Protein AF-A0AAW8PZJ4-F1 (afdb_monomer_lite)

Radius of gyration: 13.79 Å; chains: 1; bounding box: 23×47×30 Å

pLDDT: mean 85.47, std 14.69, range [34.41, 96.88]

Organism: Vibrio parahaemolyticus (NCBI:txid670)

Sequence (103 aa):
MTTKADSEKSFEDEWELVLHICDTNNSGTQEDVIKLISETDFTGKKTAIDVAINAIELTPENIKANSDILKKFVDQADFRAMELGFKEKFRFGVLIEVLGIKV

Secondary structure (DSSP, 8-state):
-----------SSHHHHHHHHHHHHHHS-HHHHHHHHHH---TT-HHHHHHHH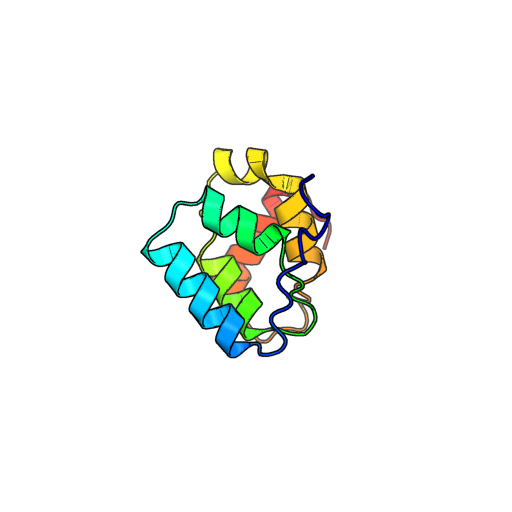HHS---HHHHHHTHHHHHHHHHH--TTTS---HHHHHHHHHHHHHHT---

Foldseek 3Di:
DDDDDPDLPEPPDLVVLLVVLVCCLVPHDLVSLLVSLQSYQCAVSQNSLQSSLVSHDPDLVSCVVRLVSLVVSLVSCPVVPHPDDPVSVVSSVSSCVSSVPDD

Structure (mmCIF, N/CA/C/O backbone):
data_AF-A0AAW8PZJ4-F1
#
_entry.id   AF-A0AAW8PZJ4-F1
#
loop_
_atom_site.group_PDB
_atom_site.id
_atom_site.type_symbol
_atom_site.label_atom_id
_atom_site.label_alt_id
_atom_site.label_comp_id
_atom_site.label_asym_id
_atom_site.label_entity_id
_atom_site.label_seq_id
_atom_site.pdbx_PDB_ins_code
_atom_site.Cartn_x
_atom_site.Cartn_y
_atom_site.Cartn_z
_atom_site.occupancy
_atom_site.B_iso_or_equiv
_atom_site.auth_seq_id
_atom_site.auth_comp_id
_atom_site.auth_asym_id
_atom_site.auth_atom_id
_atom_site.pdbx_PDB_model_num
ATOM 1 N N . MET A 1 1 ? -12.839 33.179 -6.387 1.00 34.41 1 MET A N 1
ATOM 2 C CA . MET A 1 1 ? -13.344 32.099 -7.258 1.00 34.41 1 MET A CA 1
ATOM 3 C C . MET A 1 1 ? -12.240 31.065 -7.363 1.00 34.41 1 MET A C 1
ATOM 5 O O . MET A 1 1 ? -11.263 31.318 -8.048 1.00 34.41 1 MET A O 1
ATOM 9 N N . THR A 1 2 ? -12.323 29.979 -6.601 1.00 36.47 2 THR A N 1
ATOM 10 C CA . THR A 1 2 ? -11.367 28.866 -6.666 1.00 36.47 2 THR A CA 1
ATOM 11 C C . THR A 1 2 ? -11.792 27.951 -7.805 1.00 36.47 2 THR A C 1
ATOM 13 O O . THR A 1 2 ? -12.893 27.401 -7.799 1.00 36.47 2 THR A O 1
ATOM 16 N N . THR A 1 3 ? -10.963 27.870 -8.839 1.00 38.62 3 THR A N 1
ATOM 17 C CA . THR A 1 3 ? -11.191 26.991 -9.981 1.00 38.62 3 THR A CA 1
ATOM 18 C C . THR A 1 3 ? -10.940 25.546 -9.580 1.00 38.62 3 THR A C 1
ATOM 20 O O . THR A 1 3 ? -9.866 25.195 -9.106 1.00 38.62 3 THR A O 1
ATOM 23 N N . LYS A 1 4 ? -11.975 24.741 -9.809 1.00 47.53 4 LYS A N 1
ATOM 24 C CA . LYS A 1 4 ? -11.998 23.285 -9.929 1.00 47.53 4 LYS A CA 1
ATOM 25 C C . LYS A 1 4 ? -10.769 22.768 -10.697 1.00 47.53 4 LYS A C 1
ATOM 27 O O . LYS A 1 4 ? -10.675 23.008 -11.897 1.00 47.53 4 LYS A O 1
ATOM 32 N N . ALA A 1 5 ? -9.881 22.070 -10.000 1.00 44.53 5 ALA A N 1
ATOM 33 C CA . ALA A 1 5 ? -9.007 21.015 -10.509 1.00 44.53 5 ALA A CA 1
ATOM 34 C C . ALA A 1 5 ? -8.272 20.423 -9.298 1.00 44.53 5 ALA A C 1
ATOM 36 O O . ALA A 1 5 ? -7.094 20.694 -9.089 1.00 44.53 5 ALA A O 1
ATOM 37 N N . ASP A 1 6 ? -8.975 19.627 -8.490 1.00 44.34 6 ASP A N 1
ATOM 38 C CA . AS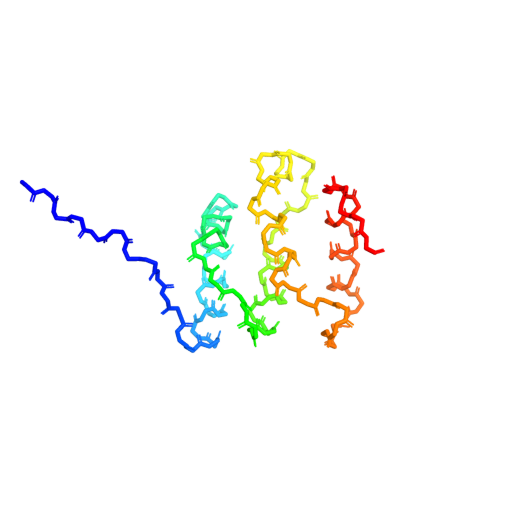P A 1 6 ? -8.293 18.573 -7.739 1.00 44.34 6 ASP A CA 1
ATOM 39 C C . ASP A 1 6 ? -7.873 17.553 -8.800 1.00 44.34 6 ASP A C 1
ATOM 41 O O . ASP A 1 6 ? -8.622 16.644 -9.153 1.00 44.34 6 ASP A O 1
ATOM 45 N N . SER A 1 7 ? -6.755 17.835 -9.471 1.00 44.94 7 SER A N 1
ATOM 46 C CA . SER A 1 7 ? -6.197 16.940 -10.471 1.00 44.94 7 SER A CA 1
ATOM 47 C C . SER A 1 7 ? -5.755 15.684 -9.741 1.00 44.94 7 SER A C 1
ATOM 49 O O . SER A 1 7 ? -4.856 15.766 -8.902 1.00 44.94 7 SER A O 1
ATOM 51 N N . GLU A 1 8 ? -6.361 14.544 -10.072 1.00 50.84 8 GLU A N 1
ATOM 52 C CA . GLU A 1 8 ? -5.735 13.237 -9.876 1.00 50.84 8 GLU A CA 1
ATOM 53 C C . GLU A 1 8 ? -4.273 13.377 -10.304 1.00 50.84 8 GLU A C 1
ATOM 55 O O . GLU A 1 8 ? -3.980 13.684 -11.466 1.00 50.84 8 GLU A O 1
ATOM 60 N N . LYS A 1 9 ? -3.348 13.279 -9.347 1.00 56.59 9 LYS A N 1
ATOM 61 C CA . LYS A 1 9 ? -1.924 13.362 -9.646 1.00 56.59 9 LYS A CA 1
ATOM 62 C C . LYS A 1 9 ? -1.555 12.059 -10.346 1.00 56.59 9 LYS A C 1
ATOM 64 O O . LYS A 1 9 ? -1.208 11.071 -9.712 1.00 56.59 9 LYS A O 1
ATOM 69 N N . SER A 1 10 ? -1.709 12.048 -11.666 1.00 63.66 10 SER A N 1
ATOM 70 C CA . SER A 1 10 ? -1.345 10.917 -12.510 1.00 63.66 10 SER A CA 1
ATOM 71 C C . SER A 1 10 ? 0.174 10.829 -12.581 1.00 63.66 10 SER A C 1
ATOM 73 O O . SER A 1 10 ? 0.821 11.632 -13.252 1.00 63.66 10 SER A O 1
ATOM 75 N N . PHE A 1 11 ? 0.745 9.854 -11.881 1.00 77.19 11 PHE A N 1
ATOM 76 C CA . PHE A 1 11 ? 2.134 9.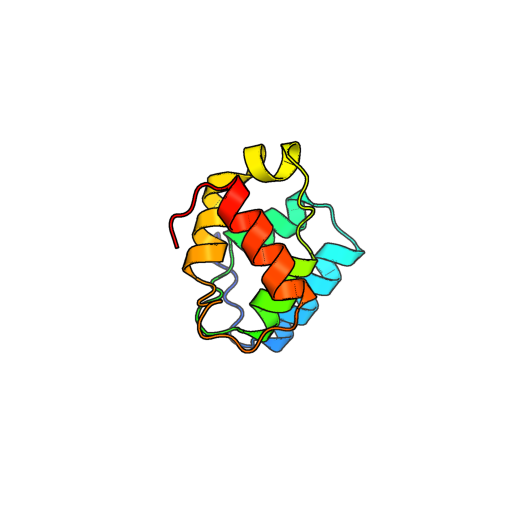460 -12.076 1.00 77.19 11 PHE A CA 1
ATOM 77 C C . PHE A 1 11 ? 2.210 8.571 -13.320 1.00 77.19 11 PHE A C 1
ATOM 79 O O . PHE A 1 11 ? 1.914 7.371 -13.269 1.00 77.19 11 PHE A O 1
ATOM 86 N N . GLU A 1 12 ? 2.546 9.174 -14.463 1.00 76.19 12 GLU A N 1
ATOM 87 C CA . GLU A 1 12 ? 2.741 8.427 -15.710 1.00 76.19 12 GLU A CA 1
ATOM 88 C C . GLU A 1 12 ? 3.927 7.459 -15.574 1.00 76.19 12 GLU A C 1
ATOM 90 O O . GLU A 1 12 ? 3.799 6.287 -15.936 1.00 76.19 12 GLU A O 1
ATOM 95 N N . ASP A 1 13 ? 5.020 7.903 -14.944 1.00 88.62 13 ASP A N 1
ATOM 96 C CA . ASP A 1 13 ? 6.173 7.068 -14.604 1.00 88.62 13 ASP A CA 1
ATOM 97 C C . ASP A 1 13 ? 5.975 6.351 -13.256 1.00 88.62 13 ASP A C 1
ATOM 99 O O . ASP A 1 13 ? 5.662 6.946 -12.222 1.00 88.62 13 ASP A O 1
ATOM 103 N N . GLU A 1 14 ? 6.178 5.037 -13.268 1.00 92.88 14 GLU A N 1
ATOM 104 C CA . GLU A 1 14 ? 6.144 4.196 -12.078 1.00 92.88 14 GLU A CA 1
ATOM 105 C C . GLU A 1 14 ? 7.247 4.552 -11.072 1.00 92.88 14 GLU A C 1
ATOM 107 O O . GLU A 1 14 ? 6.992 4.543 -9.867 1.00 92.88 14 GLU A O 1
ATOM 112 N N . TRP A 1 15 ? 8.456 4.891 -11.528 1.00 94.62 15 TRP A N 1
ATOM 113 C CA . TRP A 1 15 ? 9.562 5.196 -10.616 1.00 94.62 15 TRP A CA 1
ATOM 114 C C . TRP A 1 15 ? 9.358 6.524 -9.887 1.00 94.62 15 TRP A C 1
ATOM 116 O O . TRP A 1 15 ? 9.705 6.638 -8.711 1.00 94.62 15 TRP A O 1
ATOM 126 N N . GLU A 1 16 ? 8.739 7.511 -10.534 1.00 94.06 16 GLU A N 1
ATOM 127 C CA . GLU A 1 16 ? 8.356 8.758 -9.866 1.00 94.06 16 GLU A CA 1
ATOM 128 C C . GLU A 1 16 ? 7.344 8.503 -8.745 1.00 94.06 16 GLU A C 1
ATOM 130 O O . GLU A 1 16 ? 7.486 9.051 -7.649 1.00 94.06 16 GLU A O 1
ATOM 135 N N . LEU A 1 17 ? 6.364 7.622 -8.980 1.00 94.88 17 LEU A N 1
ATOM 136 C CA . LEU A 1 17 ? 5.417 7.209 -7.946 1.00 94.88 17 LEU A CA 1
ATOM 137 C C . LEU A 1 17 ? 6.121 6.488 -6.792 1.00 94.88 17 LEU A C 1
ATOM 139 O O . LEU A 1 17 ? 5.850 6.788 -5.632 1.00 94.88 17 LEU A O 1
ATOM 143 N N . VAL A 1 18 ? 7.045 5.570 -7.087 1.00 96.19 18 VAL A N 1
ATOM 144 C CA . VAL A 1 18 ? 7.818 4.862 -6.055 1.00 96.19 18 VAL A CA 1
ATOM 145 C C . VAL A 1 18 ? 8.587 5.841 -5.170 1.00 96.19 18 VAL A C 1
ATOM 147 O O . VAL A 1 18 ? 8.507 5.747 -3.945 1.00 96.19 18 VAL A O 1
ATOM 150 N N . LEU A 1 19 ? 9.314 6.788 -5.773 1.00 96.00 19 LEU A N 1
ATOM 151 C CA . LEU A 1 19 ? 10.050 7.809 -5.024 1.00 96.00 19 LEU A CA 1
ATOM 152 C C . LEU A 1 19 ? 9.104 8.634 -4.154 1.00 96.00 19 LEU A C 1
ATOM 154 O O . LEU A 1 19 ? 9.388 8.852 -2.980 1.00 96.00 19 LEU A O 1
ATOM 158 N N . HIS A 1 20 ? 7.946 9.012 -4.695 1.00 95.81 20 HIS A N 1
ATOM 159 C CA . HIS A 1 20 ? 6.968 9.780 -3.943 1.00 95.81 20 HIS A CA 1
ATOM 160 C C . HIS A 1 20 ? 6.399 9.007 -2.748 1.00 95.81 20 HIS A C 1
ATOM 162 O O . HIS A 1 20 ? 6.311 9.569 -1.661 1.00 95.81 20 HIS A O 1
ATOM 168 N N . ILE A 1 21 ? 6.084 7.716 -2.906 1.00 96.75 21 ILE A N 1
ATOM 169 C CA . ILE A 1 21 ? 5.635 6.866 -1.793 1.00 96.75 21 ILE A CA 1
ATOM 170 C C . ILE A 1 21 ? 6.723 6.776 -0.718 1.00 96.75 21 ILE A C 1
ATOM 172 O O . ILE A 1 21 ? 6.421 6.926 0.465 1.00 96.75 21 ILE A O 1
ATOM 176 N N . CYS A 1 22 ? 7.983 6.563 -1.110 1.00 96.69 22 CYS A N 1
ATOM 177 C 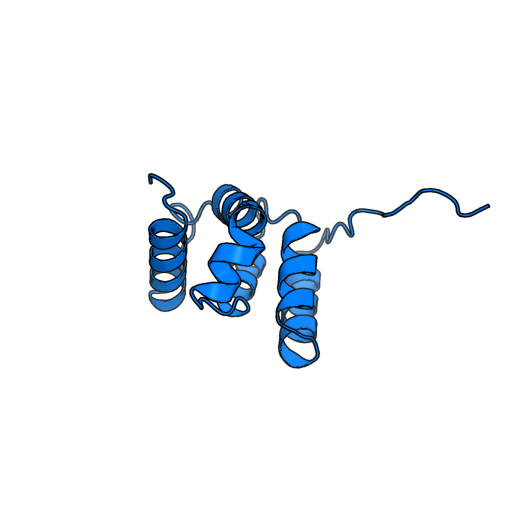CA . CYS A 1 22 ? 9.112 6.519 -0.179 1.00 96.69 22 CYS A CA 1
ATOM 178 C C . CYS A 1 22 ? 9.269 7.833 0.593 1.00 96.69 22 CYS A C 1
ATOM 180 O O . CYS A 1 22 ? 9.422 7.810 1.815 1.00 96.69 22 CYS A O 1
ATOM 182 N N . ASP A 1 23 ? 9.209 8.971 -0.095 1.00 96.88 23 ASP A N 1
ATOM 183 C CA . ASP A 1 23 ? 9.325 10.288 0.528 1.00 96.88 23 ASP A CA 1
ATOM 184 C C . ASP A 1 23 ? 8.165 10.555 1.494 1.00 96.88 23 ASP A C 1
ATOM 186 O O . ASP A 1 23 ? 8.396 10.975 2.632 1.00 96.88 23 ASP A O 1
ATOM 190 N N . THR A 1 24 ? 6.928 10.251 1.086 1.00 96.81 24 THR A N 1
ATOM 191 C CA . THR A 1 24 ? 5.740 10.375 1.942 1.00 96.81 24 THR A CA 1
ATOM 192 C C . THR A 1 24 ? 5.834 9.465 3.164 1.00 96.81 24 THR A C 1
ATOM 194 O O . THR A 1 24 ? 5.555 9.914 4.269 1.00 96.81 24 THR A O 1
ATOM 197 N N . ASN A 1 25 ? 6.293 8.222 3.010 1.00 96.62 25 ASN A N 1
ATOM 198 C CA . ASN A 1 25 ? 6.455 7.287 4.123 1.00 96.62 25 ASN A CA 1
ATOM 199 C C . ASN A 1 25 ? 7.571 7.700 5.101 1.00 96.62 25 ASN A C 1
ATOM 201 O O . ASN A 1 25 ? 7.459 7.478 6.302 1.00 96.62 25 ASN A O 1
ATOM 205 N N . ASN A 1 26 ? 8.659 8.293 4.603 1.00 95.69 26 ASN A N 1
ATOM 206 C CA . ASN A 1 26 ? 9.803 8.674 5.436 1.00 95.69 26 ASN A CA 1
ATOM 207 C C . ASN A 1 26 ? 9.609 10.005 6.176 1.00 95.69 26 ASN A C 1
ATOM 209 O O . ASN A 1 26 ? 10.270 10.237 7.188 1.00 95.69 26 ASN A O 1
ATOM 213 N N . SER A 1 27 ? 8.773 10.902 5.648 1.00 94.31 27 SER A N 1
ATOM 214 C CA . SER A 1 27 ? 8.650 12.280 6.149 1.00 94.31 27 SER A CA 1
ATOM 215 C C . SER A 1 27 ? 7.239 12.682 6.569 1.00 94.31 27 SER A C 1
ATOM 217 O O . SER A 1 27 ? 7.083 13.667 7.293 1.00 94.31 27 SER A O 1
ATOM 219 N N . GLY A 1 28 ? 6.227 11.942 6.122 1.00 91.56 28 GLY A N 1
ATOM 220 C CA . GLY A 1 28 ? 4.824 12.195 6.408 1.00 91.56 28 GLY A CA 1
ATOM 221 C C . GLY A 1 28 ? 4.271 11.310 7.518 1.00 91.56 28 GLY A C 1
ATOM 222 O O . GLY A 1 28 ? 4.986 10.629 8.252 1.00 91.56 28 GLY A O 1
ATOM 223 N N . THR A 1 29 ? 2.952 11.349 7.637 1.00 93.81 29 THR A N 1
ATOM 224 C CA . THR A 1 29 ? 2.165 10.505 8.532 1.00 93.81 29 THR A CA 1
ATOM 225 C C . THR A 1 29 ? 1.574 9.309 7.780 1.00 93.81 29 THR A C 1
ATOM 227 O O . THR A 1 29 ? 1.500 9.295 6.550 1.00 93.81 29 THR A O 1
ATOM 230 N N . GLN A 1 30 ? 1.065 8.317 8.516 1.00 93.06 30 GLN A N 1
ATOM 231 C CA . GLN A 1 30 ? 0.281 7.230 7.920 1.00 93.06 30 GLN A CA 1
ATOM 232 C C . GLN A 1 30 ? -0.937 7.761 7.139 1.00 93.06 30 GLN A C 1
ATOM 234 O O . GLN A 1 30 ? -1.298 7.193 6.110 1.00 93.06 30 GLN A O 1
ATOM 239 N N . GLU A 1 31 ? -1.559 8.857 7.590 1.00 94.12 31 GLU A N 1
ATOM 240 C CA . GLU A 1 31 ? -2.676 9.495 6.881 1.00 94.12 31 GLU A CA 1
ATOM 241 C C . GLU A 1 31 ? -2.244 10.024 5.508 1.00 94.12 31 GLU A C 1
ATOM 243 O O . GLU A 1 31 ? -2.974 9.850 4.532 1.00 94.12 31 GLU A O 1
ATOM 248 N N . ASP A 1 32 ? -1.035 10.583 5.401 1.00 95.38 32 ASP A N 1
ATOM 249 C CA . ASP A 1 32 ? -0.482 11.058 4.128 1.00 95.38 32 ASP A CA 1
ATOM 250 C C . ASP A 1 32 ? -0.227 9.899 3.153 1.00 95.38 32 ASP A C 1
ATOM 252 O O . ASP A 1 32 ? -0.559 9.999 1.970 1.00 95.38 32 ASP A O 1
ATOM 256 N N . VAL A 1 33 ? 0.299 8.770 3.647 1.00 95.62 33 VAL A N 1
ATOM 257 C CA . VAL A 1 33 ? 0.493 7.548 2.844 1.00 95.62 33 VAL A CA 1
ATOM 258 C C . VAL A 1 33 ? -0.848 7.020 2.336 1.00 95.62 33 VAL A C 1
ATOM 260 O O . VAL A 1 33 ? -0.989 6.715 1.151 1.00 95.62 33 VAL A O 1
ATOM 263 N N . ILE A 1 34 ? -1.858 6.933 3.204 1.00 95.44 34 ILE A N 1
ATOM 264 C CA . ILE A 1 34 ? -3.190 6.464 2.806 1.00 95.44 34 ILE A CA 1
ATOM 265 C C . ILE A 1 34 ? -3.837 7.414 1.798 1.00 95.44 34 ILE A C 1
ATOM 267 O O . ILE A 1 34 ? -4.437 6.952 0.824 1.00 95.44 34 ILE A O 1
ATOM 271 N N . LYS A 1 35 ? -3.694 8.728 1.996 1.00 94.44 35 LYS A N 1
ATOM 272 C CA . LYS A 1 35 ? -4.190 9.726 1.050 1.00 94.44 35 LYS A CA 1
ATOM 273 C C . LYS A 1 35 ? -3.555 9.530 -0.325 1.00 94.44 35 LYS A C 1
ATOM 275 O O . LYS A 1 35 ? -4.287 9.406 -1.307 1.00 94.44 35 LYS A O 1
ATOM 280 N N . LEU A 1 36 ? -2.230 9.397 -0.384 1.00 95.00 36 LEU A N 1
ATOM 281 C CA . LEU A 1 36 ? -1.515 9.114 -1.628 1.00 95.00 36 LEU A CA 1
ATOM 282 C C . LEU A 1 36 ? -2.046 7.845 -2.308 1.00 95.00 36 LEU A C 1
ATOM 284 O O . LEU A 1 36 ? -2.332 7.864 -3.503 1.00 95.00 36 LEU A O 1
ATOM 288 N N . ILE A 1 37 ? -2.242 6.761 -1.553 1.00 93.69 37 ILE A N 1
ATOM 289 C CA . ILE A 1 37 ? -2.791 5.508 -2.092 1.00 93.69 37 ILE A CA 1
ATOM 290 C C . ILE A 1 37 ? -4.199 5.712 -2.662 1.00 93.69 37 ILE A C 1
ATOM 292 O O . ILE A 1 37 ? -4.520 5.174 -3.719 1.00 93.69 37 ILE A O 1
ATOM 296 N N . SER A 1 38 ? -5.041 6.503 -1.995 1.00 93.38 38 SER A N 1
ATOM 297 C CA . SER A 1 38 ? -6.419 6.746 -2.435 1.00 93.38 38 SER A CA 1
ATOM 298 C C . SER A 1 38 ? -6.521 7.534 -3.745 1.00 93.38 38 SER A C 1
ATOM 300 O O . SER A 1 38 ? -7.436 7.286 -4.540 1.00 93.38 38 SER A O 1
ATOM 302 N N . GLU A 1 39 ? -5.568 8.442 -3.972 1.00 92.00 39 GLU A N 1
ATOM 303 C CA . GLU A 1 39 ? -5.497 9.355 -5.120 1.00 92.00 39 GLU A CA 1
ATOM 304 C C . GLU A 1 39 ? -4.727 8.760 -6.314 1.00 92.00 39 GLU A C 1
ATOM 306 O O . GLU A 1 39 ? -4.687 9.370 -7.381 1.00 92.00 39 GLU A O 1
ATOM 311 N N . THR A 1 40 ? -4.131 7.575 -6.154 1.00 91.38 40 THR A N 1
ATOM 312 C CA . THR A 1 40 ? -3.262 6.950 -7.160 1.00 91.38 40 THR A CA 1
ATOM 313 C C . THR A 1 40 ? -3.965 5.806 -7.901 1.00 91.38 40 THR A C 1
ATOM 315 O O . THR A 1 40 ? -4.707 5.019 -7.310 1.00 91.38 40 THR A O 1
ATOM 318 N N . ASP A 1 41 ? -3.698 5.684 -9.205 1.00 89.69 41 ASP A N 1
ATOM 319 C CA . ASP A 1 41 ? -3.970 4.472 -9.985 1.00 89.69 41 ASP A CA 1
ATOM 320 C C . ASP A 1 41 ? -2.710 3.597 -10.062 1.00 89.69 41 ASP A C 1
ATOM 322 O O . ASP A 1 41 ? -1.691 3.980 -10.645 1.00 89.69 41 ASP A O 1
ATOM 326 N N . PHE A 1 42 ? -2.785 2.413 -9.460 1.00 90.44 42 PHE A N 1
ATOM 327 C CA . PHE A 1 42 ? -1.702 1.435 -9.411 1.00 90.44 42 PHE A CA 1
ATOM 328 C C . PHE A 1 42 ? -1.758 0.399 -10.543 1.00 90.44 42 PHE A C 1
ATOM 330 O O . PHE A 1 42 ? -0.903 -0.488 -10.597 1.00 90.44 42 PHE A O 1
ATOM 337 N N . THR A 1 43 ? -2.724 0.489 -11.464 1.00 87.38 43 THR A N 1
ATOM 338 C CA . THR A 1 43 ? -2.889 -0.482 -12.554 1.00 87.38 43 THR A CA 1
ATOM 339 C C . THR A 1 43 ? -1.598 -0.632 -13.367 1.00 87.38 43 THR A C 1
ATOM 341 O O . THR A 1 43 ? -1.108 0.308 -13.988 1.00 87.38 43 THR A O 1
ATOM 344 N N . GLY A 1 44 ? -1.024 -1.839 -13.359 1.00 85.94 44 GLY A N 1
ATOM 345 C CA . GLY A 1 44 ? 0.222 -2.153 -14.067 1.00 85.94 44 GLY A CA 1
ATOM 346 C C . GLY A 1 44 ? 1.515 -1.655 -13.402 1.00 85.94 44 GLY A C 1
ATOM 347 O O 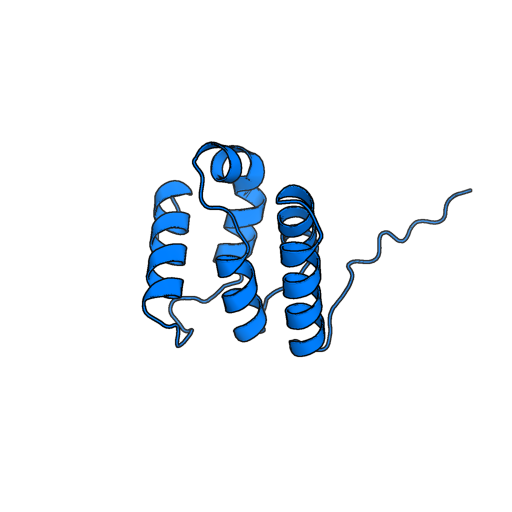. GLY A 1 44 ? 2.585 -1.959 -13.922 1.00 85.94 44 GLY A O 1
ATOM 348 N N . LYS A 1 45 ? 1.448 -0.962 -12.255 1.00 90.25 45 LYS A N 1
ATOM 349 C CA . LYS A 1 45 ? 2.603 -0.380 -11.541 1.00 90.25 45 LYS A CA 1
ATOM 350 C C . LYS A 1 45 ? 3.095 -1.294 -10.411 1.00 90.25 45 LYS A C 1
ATOM 352 O O . LYS A 1 45 ? 2.908 -1.022 -9.223 1.00 90.25 45 LYS A O 1
ATOM 357 N N . LYS A 1 46 ? 3.672 -2.437 -10.786 1.00 90.19 46 LYS A N 1
ATOM 358 C CA . LYS A 1 46 ? 4.015 -3.534 -9.864 1.00 90.19 46 LYS A CA 1
ATOM 359 C C . LYS A 1 46 ? 4.987 -3.133 -8.744 1.00 90.19 46 LYS A C 1
ATOM 361 O O . LYS A 1 46 ? 4.772 -3.506 -7.594 1.00 90.19 46 LYS A O 1
ATOM 366 N N . THR A 1 47 ? 6.044 -2.394 -9.054 1.00 91.25 47 THR A N 1
ATOM 367 C CA . THR A 1 47 ? 7.017 -1.899 -8.073 1.00 91.25 47 THR A CA 1
ATOM 368 C C . THR A 1 47 ? 6.392 -0.848 -7.160 1.00 91.25 47 THR A C 1
ATOM 370 O O . THR A 1 47 ? 6.635 -0.870 -5.955 1.00 91.25 47 THR A O 1
ATOM 373 N N . ALA A 1 48 ? 5.532 0.028 -7.684 1.00 93.38 48 ALA A N 1
ATOM 374 C CA . ALA A 1 48 ? 4.816 0.987 -6.841 1.00 93.38 48 ALA A CA 1
ATOM 375 C C . ALA A 1 48 ? 3.866 0.296 -5.850 1.00 93.38 48 ALA A C 1
ATOM 377 O O . ALA A 1 48 ? 3.802 0.690 -4.689 1.00 93.38 48 ALA A O 1
ATOM 378 N N . ILE A 1 49 ? 3.176 -0.764 -6.281 1.00 93.12 49 ILE A N 1
ATOM 379 C CA . ILE A 1 49 ? 2.324 -1.593 -5.415 1.00 93.12 49 ILE A CA 1
ATOM 380 C C . ILE A 1 49 ? 3.143 -2.239 -4.288 1.00 93.12 49 ILE A C 1
ATOM 382 O O . ILE A 1 49 ? 2.716 -2.203 -3.134 1.00 93.12 49 ILE A O 1
ATOM 386 N N . ASP A 1 50 ? 4.308 -2.815 -4.604 1.00 91.81 50 ASP A N 1
ATOM 387 C CA . ASP A 1 50 ? 5.222 -3.411 -3.615 1.00 91.81 50 ASP A CA 1
ATOM 388 C C . ASP A 1 50 ? 5.631 -2.384 -2.541 1.00 91.81 50 ASP A C 1
ATOM 390 O O . ASP A 1 50 ? 5.494 -2.605 -1.331 1.00 91.81 50 ASP A O 1
ATOM 394 N N . VAL A 1 51 ? 6.052 -1.199 -2.975 1.00 93.94 51 VAL A N 1
ATOM 395 C CA . VAL A 1 51 ? 6.472 -0.145 -2.049 1.00 93.94 51 VAL A CA 1
ATOM 396 C C . VAL A 1 51 ? 5.287 0.381 -1.231 1.00 93.94 51 VAL A C 1
ATOM 398 O O . VAL A 1 51 ? 5.410 0.539 -0.014 1.00 93.94 51 VAL A O 1
ATOM 401 N N . ALA A 1 52 ? 4.115 0.562 -1.846 1.00 94.62 52 ALA A N 1
ATOM 402 C CA . ALA A 1 52 ? 2.904 1.008 -1.159 1.00 94.62 52 ALA A CA 1
ATOM 403 C C . ALA A 1 52 ? 2.449 0.028 -0.067 1.00 94.62 52 ALA A C 1
ATOM 405 O O . ALA A 1 52 ? 2.186 0.451 1.060 1.00 94.62 52 ALA A O 1
ATOM 406 N N . ILE A 1 53 ? 2.410 -1.286 -0.339 1.00 93.56 53 ILE A N 1
ATOM 407 C CA . ILE A 1 53 ? 2.006 -2.264 0.687 1.00 93.56 53 ILE A CA 1
ATOM 408 C C . ILE A 1 53 ? 2.993 -2.300 1.857 1.00 93.56 53 ILE A C 1
ATOM 410 O O . ILE A 1 53 ? 2.609 -2.582 2.995 1.00 93.56 53 ILE A O 1
ATOM 414 N N . ASN A 1 54 ? 4.270 -2.014 1.606 1.00 93.00 54 ASN A N 1
ATOM 415 C CA . ASN A 1 54 ? 5.292 -1.924 2.640 1.00 93.00 54 ASN A CA 1
ATOM 416 C C . ASN A 1 54 ? 5.182 -0.639 3.481 1.00 93.00 54 ASN A C 1
ATOM 418 O O . ASN A 1 54 ? 5.494 -0.695 4.669 1.00 93.00 54 ASN A O 1
ATOM 422 N N . ALA A 1 55 ? 4.687 0.459 2.904 1.00 94.81 55 ALA A N 1
ATOM 423 C CA . ALA A 1 55 ? 4.465 1.733 3.592 1.00 94.81 55 ALA A CA 1
ATOM 424 C C . ALA A 1 55 ? 3.204 1.751 4.480 1.00 94.81 55 ALA A C 1
ATOM 426 O O . ALA A 1 55 ? 3.109 2.552 5.400 1.00 94.81 55 ALA A O 1
ATOM 427 N N . ILE A 1 56 ? 2.225 0.869 4.245 1.00 93.62 56 ILE A N 1
ATOM 428 C CA . ILE A 1 56 ? 1.005 0.825 5.067 1.00 93.62 56 ILE A CA 1
ATOM 429 C C . ILE A 1 56 ? 1.278 0.201 6.446 1.00 93.62 56 ILE A C 1
ATOM 431 O O . ILE A 1 56 ? 1.645 -0.971 6.557 1.00 93.62 56 ILE A O 1
ATOM 435 N N . GLU A 1 57 ? 0.985 0.911 7.529 1.00 93.31 57 GLU A N 1
ATOM 436 C CA . GLU A 1 57 ? 0.912 0.307 8.861 1.00 93.31 57 GLU A CA 1
ATOM 437 C C . GLU A 1 57 ? -0.335 -0.585 9.024 1.00 93.31 57 GLU A C 1
ATOM 439 O O . GLU A 1 57 ? -1.462 -0.102 9.150 1.00 93.31 57 GLU A O 1
ATOM 444 N N . LEU A 1 58 ? -0.136 -1.907 9.073 1.00 90.31 58 LEU A N 1
ATOM 445 C CA . LEU A 1 58 ? -1.199 -2.921 9.175 1.00 90.31 58 LEU A CA 1
ATOM 446 C C . LEU A 1 58 ? -1.709 -3.128 10.618 1.00 90.31 58 LEU A C 1
ATOM 448 O O . LEU A 1 58 ? -1.751 -4.255 11.114 1.00 90.31 58 LEU A O 1
ATOM 452 N N . THR A 1 59 ? -2.081 -2.051 11.310 1.00 91.00 59 THR A N 1
ATOM 453 C CA . THR A 1 59 ? -2.750 -2.131 12.622 1.00 91.00 59 THR A CA 1
ATOM 454 C C . THR A 1 59 ? -4.270 -2.277 12.451 1.00 91.00 59 THR A C 1
ATOM 456 O O . THR A 1 59 ? -4.823 -1.802 11.451 1.00 91.00 59 THR A O 1
ATOM 459 N N . PRO A 1 60 ? -4.991 -2.911 13.398 1.00 89.00 60 PRO A N 1
ATOM 460 C CA . PRO A 1 60 ? -6.451 -3.015 13.333 1.00 89.00 60 PRO A CA 1
ATOM 461 C C . PRO A 1 60 ? -7.152 -1.656 13.205 1.00 89.00 60 PRO A C 1
ATOM 463 O O . PRO A 1 60 ? -8.128 -1.530 12.462 1.00 89.00 60 PRO A O 1
ATOM 466 N N . GLU A 1 61 ? -6.649 -0.636 13.902 1.00 90.31 61 GLU A N 1
ATOM 467 C CA . GLU A 1 61 ? -7.176 0.727 13.877 1.00 90.31 61 GLU A CA 1
ATOM 468 C C . GLU A 1 61 ? -7.046 1.345 12.479 1.00 90.31 61 GLU A C 1
ATOM 470 O O . GLU A 1 61 ? -8.039 1.830 11.929 1.00 90.31 61 GLU A O 1
ATOM 475 N N . ASN A 1 62 ? -5.856 1.255 11.871 1.00 89.81 62 ASN A N 1
ATOM 476 C CA . ASN A 1 62 ? -5.590 1.815 10.546 1.00 89.81 62 ASN A CA 1
ATOM 477 C C . ASN A 1 62 ? -6.388 1.099 9.455 1.00 89.81 62 ASN A C 1
ATOM 479 O O . ASN A 1 62 ? -6.946 1.752 8.571 1.00 89.81 62 ASN A O 1
ATOM 483 N N . ILE A 1 63 ? -6.482 -0.232 9.520 1.00 90.81 63 ILE A N 1
ATOM 484 C CA . ILE A 1 63 ? -7.233 -1.010 8.528 1.00 90.81 63 ILE A CA 1
ATOM 485 C C . ILE A 1 63 ? -8.726 -0.685 8.616 1.00 90.81 63 ILE A C 1
ATOM 487 O O . ILE A 1 63 ? -9.371 -0.461 7.592 1.00 90.81 63 ILE A O 1
ATOM 491 N N . LYS A 1 64 ? -9.285 -0.605 9.831 1.00 90.50 64 LYS A N 1
ATOM 492 C CA . LYS A 1 64 ? -10.702 -0.275 10.029 1.00 90.50 64 LYS A CA 1
ATOM 493 C C . LYS A 1 64 ? -11.036 1.130 9.527 1.00 90.50 64 LYS A C 1
ATOM 495 O O . LYS A 1 64 ? -12.075 1.303 8.893 1.00 90.50 64 LYS A O 1
ATOM 500 N N . ALA A 1 65 ? -10.173 2.110 9.795 1.00 92.69 65 ALA A N 1
ATOM 501 C CA . ALA A 1 65 ? -10.380 3.494 9.372 1.00 92.69 65 ALA A CA 1
ATOM 502 C C . ALA A 1 65 ? -10.329 3.669 7.843 1.00 92.69 65 ALA A C 1
ATOM 504 O O . ALA A 1 65 ? -11.028 4.524 7.310 1.00 92.69 65 ALA A O 1
ATOM 505 N N . ASN A 1 66 ? -9.555 2.835 7.137 1.00 95.75 66 ASN A N 1
ATOM 506 C CA . ASN A 1 66 ? -9.228 3.032 5.719 1.00 95.75 66 ASN A CA 1
ATOM 507 C C . ASN A 1 66 ? -9.669 1.870 4.813 1.00 95.75 66 ASN A C 1
ATOM 509 O O . ASN A 1 66 ? -9.145 1.697 3.712 1.00 95.75 66 ASN A O 1
ATOM 513 N N . SER A 1 67 ? -10.622 1.054 5.271 1.00 93.56 67 SER A N 1
ATOM 514 C CA . SER A 1 67 ? -10.947 -0.228 4.632 1.00 93.56 67 SER A CA 1
ATOM 515 C C . SER A 1 67 ? -11.349 -0.122 3.156 1.00 93.56 67 SER A C 1
ATOM 517 O O . SER A 1 67 ? -10.917 -0.950 2.360 1.00 93.56 67 SER A O 1
ATOM 519 N N . ASP A 1 68 ? -12.112 0.900 2.762 1.00 93.75 68 ASP A N 1
ATOM 520 C CA . ASP A 1 68 ? -12.553 1.073 1.371 1.00 93.75 68 ASP A CA 1
ATOM 521 C C . ASP A 1 68 ? -11.395 1.448 0.433 1.00 93.75 68 ASP A C 1
ATOM 523 O O . ASP A 1 68 ? -11.291 0.916 -0.673 1.00 93.75 68 ASP A O 1
ATOM 527 N N . ILE A 1 69 ? -10.476 2.303 0.897 1.00 94.25 69 ILE A N 1
ATOM 528 C CA . ILE A 1 69 ? -9.266 2.683 0.152 1.00 94.25 69 ILE A CA 1
ATOM 529 C C . ILE A 1 69 ? -8.366 1.460 -0.032 1.00 94.25 69 ILE A C 1
ATOM 531 O O . ILE A 1 69 ? -7.898 1.185 -1.134 1.00 94.25 69 ILE A O 1
ATOM 535 N N . LEU A 1 70 ? -8.155 0.697 1.042 1.00 93.81 70 LEU A N 1
ATOM 536 C CA . LEU A 1 70 ? -7.292 -0.480 1.015 1.00 93.81 70 LEU A CA 1
ATOM 537 C C . LEU A 1 70 ? -7.887 -1.615 0.170 1.00 93.81 70 LEU A C 1
ATOM 539 O O . LEU A 1 70 ? -7.135 -2.322 -0.492 1.00 93.81 70 LEU A O 1
ATOM 543 N N . LYS A 1 71 ? -9.218 -1.758 0.121 1.00 92.75 71 LYS A N 1
ATOM 544 C CA . LYS A 1 71 ? -9.891 -2.674 -0.816 1.00 92.75 71 LYS A CA 1
ATOM 545 C C . LYS A 1 71 ? -9.638 -2.274 -2.264 1.00 92.75 71 LYS A C 1
ATOM 547 O O . LYS A 1 71 ? -9.179 -3.106 -3.033 1.00 92.75 71 LYS A O 1
ATOM 552 N N . LYS A 1 72 ? -9.841 -0.995 -2.609 1.00 90.69 72 LYS A N 1
ATOM 553 C CA . LYS A 1 72 ? -9.543 -0.476 -3.956 1.00 90.69 72 LYS A CA 1
ATOM 554 C C . LYS A 1 72 ? -8.080 -0.728 -4.337 1.00 90.69 72 LYS A C 1
ATOM 556 O O . LYS A 1 72 ? -7.806 -1.148 -5.455 1.00 90.69 72 LYS A O 1
ATOM 561 N N . PHE A 1 73 ? -7.152 -0.502 -3.407 1.00 92.38 73 PHE A N 1
ATOM 562 C CA . PHE A 1 73 ? -5.733 -0.788 -3.613 1.00 92.38 73 PHE A CA 1
ATOM 563 C C . PHE A 1 73 ? -5.473 -2.278 -3.883 1.00 92.38 73 PHE A C 1
ATOM 565 O O . PHE A 1 73 ? -4.768 -2.610 -4.832 1.00 92.38 73 PHE A O 1
ATOM 572 N N . VAL A 1 74 ? -6.071 -3.180 -3.095 1.00 90.38 74 VAL A N 1
ATOM 573 C CA . VAL A 1 74 ? -5.959 -4.633 -3.309 1.00 90.38 74 VAL A CA 1
ATOM 574 C C . VAL A 1 74 ? -6.574 -5.061 -4.643 1.00 90.38 74 VAL A C 1
ATOM 576 O O . VAL A 1 74 ? -5.987 -5.899 -5.313 1.00 90.38 74 VAL A O 1
ATOM 579 N N . ASP A 1 75 ? -7.701 -4.482 -5.061 1.00 88.31 75 ASP A N 1
ATOM 580 C CA . ASP A 1 75 ? -8.345 -4.814 -6.340 1.00 88.31 75 ASP A CA 1
ATOM 581 C C . ASP A 1 75 ? -7.490 -4.394 -7.551 1.00 88.31 75 ASP A C 1
ATOM 583 O O . ASP A 1 75 ? -7.503 -5.059 -8.587 1.00 88.31 75 ASP A O 1
ATOM 587 N N . GLN A 1 76 ? -6.734 -3.297 -7.428 1.00 86.88 76 GLN A N 1
ATOM 588 C CA . GLN A 1 76 ? -5.773 -2.851 -8.446 1.00 86.88 76 GLN A CA 1
ATOM 589 C C . GLN A 1 76 ? -4.482 -3.674 -8.431 1.00 86.88 76 GLN A C 1
ATOM 591 O O . GLN A 1 76 ? -3.846 -3.876 -9.470 1.00 86.88 76 GLN A O 1
ATOM 596 N N . ALA A 1 77 ? -4.080 -4.141 -7.251 1.00 77.12 77 ALA A N 1
ATOM 597 C CA . ALA A 1 77 ? -2.952 -5.031 -7.093 1.00 77.12 77 ALA A CA 1
ATOM 598 C C . ALA A 1 77 ? -3.354 -6.433 -7.563 1.00 77.12 77 ALA A C 1
ATOM 600 O O . ALA A 1 77 ? -3.892 -7.223 -6.796 1.00 77.12 77 ALA A O 1
ATOM 601 N N . ASP A 1 78 ? -3.053 -6.790 -8.814 1.00 73.00 78 ASP A N 1
ATOM 602 C CA . ASP A 1 78 ? -3.149 -8.178 -9.297 1.00 73.00 78 ASP A CA 1
ATOM 603 C C . ASP A 1 78 ? -2.058 -9.056 -8.643 1.00 73.00 78 ASP A C 1
ATOM 605 O O . ASP A 1 78 ? -1.152 -9.599 -9.279 1.00 73.00 78 ASP A O 1
ATOM 609 N N . PHE A 1 79 ? -2.093 -9.155 -7.313 1.00 71.88 79 PHE A N 1
ATOM 610 C CA . PHE A 1 79 ? -1.030 -9.705 -6.479 1.00 71.88 79 PHE A CA 1
ATOM 611 C C . PHE A 1 79 ? -0.845 -11.213 -6.696 1.00 71.88 79 PHE A C 1
ATOM 613 O O . PHE A 1 79 ? 0.204 -11.763 -6.360 1.00 71.88 79 PHE A O 1
ATOM 620 N N . ARG A 1 80 ? -1.846 -11.892 -7.279 1.00 67.31 80 ARG A N 1
ATOM 621 C CA . ARG A 1 80 ? -1.746 -13.289 -7.724 1.00 67.31 80 ARG A CA 1
ATOM 622 C C . ARG A 1 80 ? -0.865 -13.430 -8.963 1.00 67.31 80 ARG A C 1
ATOM 624 O O . ARG A 1 80 ? -0.159 -14.430 -9.075 1.00 67.31 80 ARG A O 1
ATOM 631 N N . ALA A 1 81 ? -0.893 -12.449 -9.864 1.00 69.12 81 ALA A N 1
ATOM 632 C CA . ALA A 1 81 ? -0.064 -12.411 -11.067 1.00 69.12 81 ALA A CA 1
ATOM 633 C C . ALA A 1 81 ? 1.288 -11.703 -10.858 1.00 69.12 81 ALA A C 1
ATOM 635 O O . ALA A 1 81 ? 2.145 -11.714 -11.746 1.00 69.12 81 ALA A O 1
ATOM 636 N N . MET A 1 82 ? 1.499 -11.062 -9.705 1.00 76.00 82 MET A N 1
ATOM 637 C CA . MET A 1 82 ? 2.756 -10.393 -9.377 1.00 76.00 82 MET A CA 1
ATOM 638 C C . MET A 1 82 ? 3.784 -11.362 -8.781 1.00 76.00 82 MET A C 1
ATOM 640 O O . MET A 1 82 ? 3.525 -12.084 -7.815 1.00 76.00 82 MET A O 1
ATOM 644 N N . GLU A 1 83 ? 5.003 -11.333 -9.323 1.00 81.38 83 GLU A N 1
ATOM 645 C CA . GLU A 1 83 ? 6.158 -11.989 -8.711 1.00 81.38 83 GLU A CA 1
ATOM 646 C C . GLU A 1 83 ? 6.630 -11.178 -7.501 1.00 81.38 83 GLU A C 1
ATOM 648 O O . GLU A 1 83 ? 7.510 -10.330 -7.590 1.00 81.38 83 GLU A O 1
ATOM 653 N N . LEU A 1 84 ? 5.986 -11.427 -6.362 1.00 78.50 84 LEU A N 1
ATOM 654 C CA . LEU A 1 84 ? 6.308 -10.808 -5.080 1.00 78.50 84 LEU A CA 1
ATOM 655 C C . LEU A 1 84 ? 7.152 -11.729 -4.191 1.00 78.50 84 LEU A C 1
ATOM 657 O O . LEU A 1 84 ? 6.989 -12.960 -4.201 1.00 78.50 84 LEU A O 1
ATOM 661 N N . GLY A 1 85 ? 8.005 -11.111 -3.371 1.00 83.81 85 GLY A N 1
ATOM 662 C CA . GLY A 1 85 ? 8.719 -11.772 -2.285 1.00 83.81 85 GLY A CA 1
ATOM 663 C C . GLY A 1 85 ? 7.773 -12.310 -1.206 1.00 83.81 85 GLY A C 1
ATOM 664 O O . GLY A 1 85 ? 6.578 -12.008 -1.165 1.00 83.81 85 GLY A O 1
ATOM 665 N N . PHE A 1 86 ? 8.303 -13.148 -0.307 1.00 87.06 86 PHE A N 1
ATOM 666 C CA . PHE A 1 86 ? 7.507 -13.724 0.785 1.00 87.06 86 PHE A CA 1
ATOM 667 C C . PHE A 1 86 ? 6.879 -12.644 1.675 1.00 87.06 86 PHE A C 1
ATOM 669 O O . PHE A 1 86 ? 5.718 -12.768 2.058 1.00 87.06 86 PHE A O 1
ATOM 676 N N . LYS A 1 87 ? 7.633 -11.584 1.989 1.00 88.56 87 LYS A N 1
ATOM 677 C CA . LYS A 1 87 ? 7.192 -10.506 2.880 1.00 88.56 87 LYS A CA 1
ATOM 678 C C . LYS A 1 87 ? 5.967 -9.791 2.310 1.00 88.56 87 LYS A C 1
ATOM 680 O O . LYS A 1 87 ? 4.978 -9.622 3.016 1.00 88.56 87 LYS A O 1
ATOM 685 N N . GLU A 1 88 ? 6.008 -9.428 1.038 1.00 87.69 88 GLU A N 1
ATOM 686 C CA . GLU A 1 88 ? 4.939 -8.714 0.343 1.00 87.69 88 GLU A CA 1
ATOM 687 C C . GLU A 1 88 ? 3.701 -9.603 0.216 1.00 87.69 88 GLU A C 1
ATOM 689 O O . GLU A 1 88 ? 2.598 -9.177 0.556 1.00 87.69 88 GLU A O 1
ATOM 694 N N . LYS A 1 89 ? 3.885 -10.877 -0.161 1.00 88.25 89 LYS A N 1
ATOM 695 C CA . LYS A 1 89 ? 2.795 -11.866 -0.200 1.00 88.25 89 LYS A CA 1
ATOM 696 C C . LYS A 1 89 ? 2.140 -12.058 1.163 1.00 88.25 89 LYS A C 1
ATOM 698 O O . LYS A 1 89 ? 0.917 -12.118 1.249 1.00 88.25 89 LYS A O 1
ATOM 703 N N . PHE A 1 90 ? 2.938 -12.137 2.226 1.00 90.12 90 PHE A N 1
ATOM 704 C CA . PHE A 1 90 ? 2.432 -12.253 3.589 1.00 90.12 90 PHE A CA 1
ATOM 705 C C . PHE A 1 90 ? 1.621 -11.015 3.988 1.00 90.12 90 PHE A C 1
ATOM 707 O O . PHE A 1 90 ? 0.509 -11.151 4.489 1.00 90.12 90 PHE A O 1
ATOM 714 N N . ARG A 1 91 ? 2.136 -9.809 3.718 1.00 91.88 91 ARG A N 1
ATOM 715 C CA . ARG A 1 91 ? 1.444 -8.547 4.025 1.00 91.88 91 ARG A CA 1
ATOM 716 C C . ARG A 1 91 ? 0.131 -8.406 3.260 1.00 91.88 91 ARG A C 1
ATOM 718 O O . ARG A 1 91 ? -0.875 -8.064 3.875 1.00 91.88 91 ARG A O 1
ATOM 725 N N . PHE A 1 92 ? 0.117 -8.730 1.965 1.00 89.94 92 PHE A N 1
ATOM 726 C CA . PHE A 1 92 ? -1.118 -8.788 1.182 1.00 89.94 92 PHE A CA 1
ATOM 727 C C . PHE A 1 92 ? -2.100 -9.811 1.749 1.00 89.94 92 PHE A C 1
ATOM 729 O O . PHE A 1 92 ? -3.265 -9.481 1.928 1.00 89.94 92 PHE A O 1
ATOM 736 N N . GLY A 1 93 ? -1.637 -11.016 2.093 1.00 89.19 93 GLY A N 1
ATOM 737 C CA . GLY A 1 93 ? -2.478 -12.047 2.703 1.00 89.19 93 GLY A CA 1
ATOM 738 C C . GLY A 1 93 ? -3.131 -11.585 4.009 1.00 89.19 93 GLY A C 1
ATOM 739 O O . GLY A 1 93 ? -4.335 -11.752 4.179 1.00 89.19 93 GLY A O 1
ATOM 740 N N . VAL A 1 94 ? -2.365 -10.940 4.895 1.00 89.94 94 VAL A N 1
ATOM 741 C CA . VAL A 1 94 ? -2.898 -10.340 6.130 1.00 89.94 94 VAL A CA 1
ATOM 742 C C . VAL A 1 94 ? -3.926 -9.257 5.810 1.00 89.94 94 VAL A C 1
ATOM 744 O O . VAL A 1 94 ? -5.009 -9.256 6.389 1.00 89.94 94 VAL A O 1
ATOM 747 N N . LEU A 1 95 ? -3.613 -8.346 4.884 1.00 91.25 95 LEU A N 1
ATOM 748 C CA . LEU A 1 95 ? -4.514 -7.255 4.522 1.00 91.25 95 LEU A CA 1
ATOM 749 C C . LEU A 1 95 ? -5.843 -7.782 3.958 1.00 91.25 95 LEU A C 1
ATOM 751 O O . LEU A 1 95 ? -6.907 -7.355 4.390 1.00 91.25 95 LEU A O 1
ATOM 755 N N . ILE A 1 96 ? -5.785 -8.744 3.041 1.00 90.62 96 ILE A N 1
ATOM 756 C CA . ILE A 1 96 ? -6.945 -9.404 2.433 1.00 90.62 96 ILE A CA 1
ATOM 757 C C . ILE A 1 96 ? -7.829 -10.074 3.482 1.00 90.62 96 ILE A C 1
ATOM 759 O O . ILE A 1 96 ? -9.044 -9.866 3.471 1.00 90.62 96 ILE A O 1
ATOM 763 N N . GLU A 1 97 ? -7.223 -10.854 4.382 1.00 90.25 97 GLU A N 1
ATOM 764 C CA . GLU A 1 97 ? -7.934 -11.564 5.448 1.00 90.25 97 GLU A CA 1
ATOM 765 C C . GLU A 1 97 ? -8.678 -10.570 6.347 1.00 90.25 97 GLU A C 1
ATOM 767 O O . GLU A 1 97 ? -9.879 -10.708 6.578 1.00 90.25 97 GLU A O 1
ATOM 772 N N . VAL A 1 98 ? -7.995 -9.510 6.795 1.00 89.62 98 VAL A N 1
ATOM 773 C CA . VAL A 1 98 ? -8.590 -8.498 7.682 1.00 89.62 98 VAL A CA 1
ATOM 774 C C . VAL A 1 98 ? -9.662 -7.667 6.965 1.00 89.62 98 VAL A C 1
ATOM 776 O O . VAL A 1 98 ? -10.652 -7.275 7.584 1.00 89.62 98 VAL A O 1
ATOM 779 N N . LEU A 1 99 ? -9.512 -7.417 5.661 1.00 90.25 99 LEU A N 1
ATOM 780 C CA . LEU A 1 99 ? -10.523 -6.729 4.850 1.00 90.25 99 LEU A CA 1
ATOM 781 C C . LEU A 1 99 ? -11.714 -7.627 4.469 1.00 90.25 99 LEU A C 1
ATOM 783 O O . LEU A 1 99 ? -12.708 -7.113 3.944 1.00 90.25 99 LEU A O 1
ATOM 787 N N . GLY A 1 100 ? -11.634 -8.939 4.720 1.00 87.62 100 GLY A N 1
ATOM 788 C CA . GLY A 1 100 ? -12.660 -9.913 4.350 1.00 87.62 100 GLY A CA 1
ATOM 789 C C . GLY A 1 100 ? -12.811 -10.096 2.837 1.00 87.62 100 GLY A C 1
ATOM 790 O O . GLY A 1 100 ? -13.905 -10.414 2.361 1.00 87.62 100 GLY A O 1
ATOM 791 N N . ILE A 1 101 ? -11.743 -9.855 2.069 1.00 85.06 101 ILE A N 1
ATOM 792 C CA . ILE A 1 101 ? -11.747 -10.009 0.612 1.00 85.06 101 ILE A CA 1
ATOM 793 C C . ILE A 1 101 ? -11.665 -11.503 0.295 1.00 85.06 101 ILE A C 1
ATOM 795 O O . ILE A 1 101 ? -10.704 -12.182 0.652 1.00 85.06 101 ILE A O 1
ATOM 799 N N . LYS A 1 102 ? -12.689 -12.033 -0.381 1.00 74.56 102 LYS A N 1
ATOM 800 C CA . LYS A 1 102 ? -12.673 -13.421 -0.850 1.00 74.56 102 LYS A CA 1
ATOM 801 C C . LYS A 1 102 ? -11.761 -13.519 -2.061 1.00 74.56 102 LYS A C 1
ATOM 803 O O . LYS A 1 102 ? -12.063 -12.922 -3.091 1.00 74.56 102 LYS A O 1
ATOM 808 N N . VAL A 1 103 ? -10.686 -14.289 -1.931 1.00 64.69 103 VAL A N 1
ATOM 809 C CA . VAL A 1 103 ? -9.738 -14.540 -3.018 1.00 64.69 103 VAL A CA 1
ATOM 810 C C . VAL A 1 103 ? -10.013 -1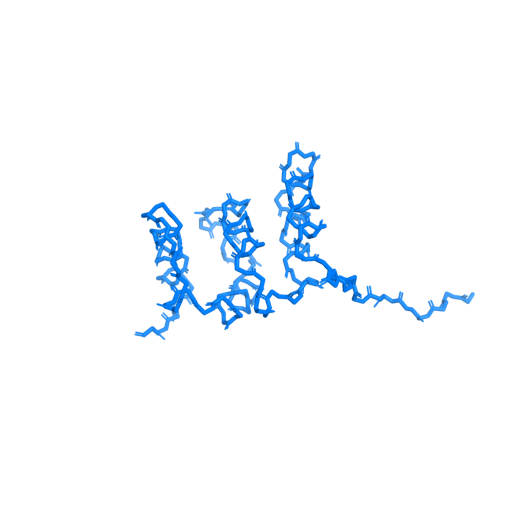5.867 -3.690 1.00 64.69 103 VAL A C 1
ATOM 812 O O . VAL A 1 103 ? -10.030 -16.893 -2.986 1.00 64.69 103 VAL A O 1
#